Protein AF-A0A930X1C2-F1 (afdb_monomer_lite)

Secondary structure (DSSP, 8-state):
------PPPP----TTS-EEEEEEETTEEEEEEEEEEEE-SSS-S-GGGSEEEEEEEGGGGGT--BTTB-TTT--EE------TT--BPPP---EETTEE-HHHHHHHTT-EEEEE-B--TT----

Structure (mmCIF, N/CA/C/O backbone):
data_AF-A0A930X1C2-F1
#
_entry.id   AF-A0A930X1C2-F1
#
loop_
_atom_site.group_PDB
_atom_site.id
_atom_site.type_symbol
_atom_site.label_atom_id
_atom_site.label_alt_id
_atom_site.label_comp_id
_atom_site.label_asym_id
_atom_site.label_entity_id
_atom_site.label_seq_id
_atom_site.pdbx_PDB_ins_code
_atom_site.Cartn_x
_atom_site.Cartn_y
_atom_site.Cartn_z
_atom_site.occupancy
_atom_site.B_iso_or_equiv
_atom_site.auth_seq_id
_atom_site.auth_comp_id
_atom_site.auth_asym_id
_atom_site.auth_atom_id
_atom_site.pdbx_PDB_model_num
ATOM 1 N N . MET A 1 1 ? 31.733 -22.952 -13.025 1.00 38.91 1 MET A N 1
ATOM 2 C CA . MET A 1 1 ? 30.645 -23.462 -12.168 1.00 38.91 1 MET A CA 1
ATOM 3 C C . MET A 1 1 ? 29.399 -22.690 -12.556 1.00 38.91 1 MET A C 1
ATOM 5 O O . MET A 1 1 ? 29.371 -21.486 -12.344 1.00 38.91 1 MET A O 1
ATOM 9 N N . GLN A 1 2 ? 28.465 -23.327 -13.265 1.00 35.28 2 GLN A N 1
ATOM 10 C CA . GLN A 1 2 ? 27.146 -22.738 -13.516 1.00 35.28 2 GLN A CA 1
ATOM 11 C C . GLN A 1 2 ? 26.434 -22.630 -12.167 1.00 35.28 2 GLN A C 1
ATOM 13 O O . GLN A 1 2 ? 26.456 -23.585 -11.397 1.00 35.28 2 GLN A O 1
ATOM 18 N N . ALA A 1 3 ? 25.896 -21.454 -11.850 1.00 38.47 3 ALA A N 1
ATOM 19 C CA . ALA A 1 3 ? 25.065 -21.279 -10.671 1.00 38.47 3 ALA A CA 1
ATOM 20 C C . ALA A 1 3 ? 23.712 -21.946 -10.945 1.00 38.47 3 ALA A C 1
ATOM 22 O O . ALA A 1 3 ? 22.952 -21.496 -11.804 1.00 38.47 3 ALA A O 1
ATOM 23 N N . ASP A 1 4 ? 23.467 -23.051 -10.251 1.00 40.09 4 ASP A N 1
ATOM 24 C CA . ASP A 1 4 ? 22.205 -23.775 -10.248 1.00 40.09 4 ASP A CA 1
ATOM 25 C C . ASP A 1 4 ? 21.081 -22.940 -9.610 1.00 40.09 4 ASP A C 1
ATOM 27 O O . ASP A 1 4 ? 21.251 -22.350 -8.546 1.00 40.09 4 ASP A O 1
ATOM 31 N N . ALA A 1 5 ? 19.935 -22.939 -10.298 1.00 47.12 5 ALA A N 1
ATOM 32 C CA . ALA A 1 5 ? 18.573 -22.640 -9.847 1.00 47.12 5 ALA A CA 1
ATOM 33 C C . ALA A 1 5 ? 18.363 -21.432 -8.909 1.00 47.12 5 ALA A C 1
ATOM 35 O O . ALA A 1 5 ? 18.455 -21.535 -7.688 1.00 47.12 5 ALA A O 1
ATOM 36 N N . SER A 1 6 ? 17.897 -20.316 -9.488 1.00 56.56 6 SER A N 1
ATOM 37 C CA . SER A 1 6 ? 17.132 -19.292 -8.763 1.00 56.56 6 SER A CA 1
ATOM 38 C C . SER A 1 6 ? 16.042 -19.977 -7.927 1.00 56.56 6 SER A C 1
ATOM 40 O O . SER A 1 6 ? 15.123 -20.597 -8.472 1.00 56.56 6 SER A O 1
ATOM 42 N N . SER A 1 7 ? 16.163 -19.934 -6.599 1.00 64.88 7 SER A N 1
ATOM 43 C CA . SER A 1 7 ? 15.090 -20.371 -5.715 1.00 64.88 7 SER A CA 1
ATOM 44 C C . SER A 1 7 ? 13.891 -19.459 -5.969 1.00 64.88 7 SER A C 1
ATOM 46 O O . SER A 1 7 ? 13.970 -18.244 -5.792 1.00 64.88 7 SER A O 1
ATOM 48 N N . LYS A 1 8 ? 12.783 -20.038 -6.446 1.00 75.31 8 LYS A N 1
ATOM 49 C CA . LYS A 1 8 ? 11.549 -19.284 -6.700 1.00 75.31 8 LYS A CA 1
ATOM 50 C C . LYS A 1 8 ? 11.162 -18.513 -5.445 1.00 75.31 8 LYS A C 1
ATOM 52 O O . LYS A 1 8 ? 11.085 -19.097 -4.362 1.00 75.31 8 LYS A O 1
ATOM 57 N N . ILE A 1 9 ? 10.877 -17.226 -5.607 1.00 86.06 9 ILE A N 1
ATOM 58 C CA . ILE A 1 9 ? 10.404 -16.400 -4.502 1.00 86.06 9 ILE A CA 1
ATOM 59 C C . ILE A 1 9 ? 9.006 -16.887 -4.107 1.00 86.06 9 ILE A C 1
ATOM 61 O O . ILE A 1 9 ? 8.122 -17.030 -4.957 1.00 86.06 9 ILE A O 1
ATOM 65 N N . SER A 1 10 ? 8.813 -17.172 -2.818 1.00 90.06 10 SER A N 1
ATOM 66 C CA . SER A 1 10 ? 7.492 -17.498 -2.280 1.00 90.06 10 SER A CA 1
ATOM 67 C C . SER A 1 10 ? 6.578 -16.279 -2.384 1.00 90.06 10 SER A C 1
ATOM 69 O O . SER A 1 10 ? 6.960 -15.185 -1.985 1.00 90.06 10 SER A O 1
ATOM 71 N N . LEU A 1 11 ? 5.359 -16.484 -2.884 1.00 93.38 11 LEU A N 1
ATOM 72 C CA . LEU A 1 11 ? 4.319 -15.450 -2.957 1.00 93.38 11 LEU A CA 1
ATOM 73 C C . LEU A 1 11 ? 3.351 -15.499 -1.769 1.00 93.38 11 LEU A C 1
ATOM 75 O O . LEU A 1 11 ? 2.312 -14.842 -1.780 1.00 93.38 11 LEU A O 1
ATOM 79 N N . ALA A 1 12 ? 3.659 -16.309 -0.754 1.00 94.00 12 ALA A N 1
ATOM 80 C CA . ALA A 1 12 ? 2.888 -16.328 0.476 1.00 94.00 12 ALA A CA 1
ATOM 81 C C . ALA A 1 12 ? 3.083 -15.001 1.222 1.00 94.00 12 ALA A C 1
ATOM 83 O O . ALA A 1 12 ? 4.208 -14.631 1.554 1.00 94.00 12 ALA A O 1
ATOM 84 N N . PHE A 1 13 ? 1.984 -14.298 1.490 1.00 94.38 13 PHE A N 1
ATOM 85 C CA . PHE A 1 13 ? 2.016 -13.055 2.249 1.00 94.38 13 PHE A CA 1
ATOM 86 C C . PHE A 1 13 ? 2.332 -13.338 3.723 1.00 94.38 13 PHE A C 1
ATOM 88 O O . PHE A 1 13 ? 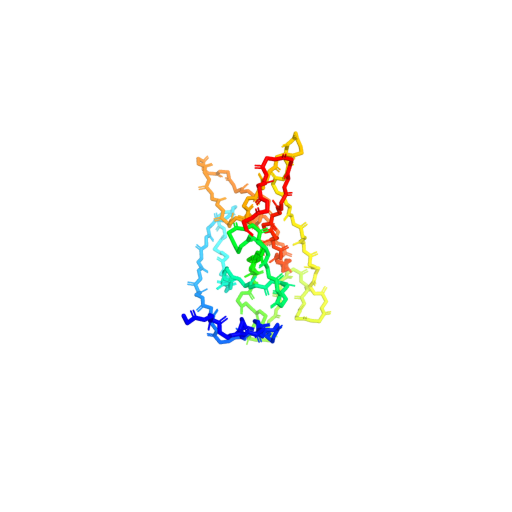1.573 -14.032 4.405 1.00 94.38 13 PHE A O 1
ATOM 95 N N . ASP A 1 14 ? 3.448 -12.798 4.216 1.00 94.31 14 ASP A N 1
ATOM 96 C CA . ASP A 1 14 ? 3.824 -12.901 5.623 1.00 94.31 14 ASP A CA 1
ATOM 97 C C . ASP A 1 14 ? 3.199 -11.763 6.436 1.00 94.31 14 ASP A C 1
ATOM 99 O O . ASP A 1 14 ? 3.725 -10.654 6.527 1.00 94.31 14 ASP A O 1
ATOM 103 N N . VAL A 1 15 ? 2.073 -12.072 7.077 1.00 92.94 15 VAL A N 1
ATOM 104 C CA . VAL A 1 15 ? 1.325 -11.140 7.934 1.00 92.94 15 VAL A CA 1
ATOM 105 C C . VAL A 1 15 ? 2.105 -10.662 9.168 1.00 92.94 15 VAL A C 1
ATOM 107 O O . VAL A 1 15 ? 1.633 -9.757 9.858 1.00 92.94 15 VAL A O 1
ATOM 110 N N . LYS A 1 16 ? 3.253 -11.270 9.494 1.00 95.00 16 LYS A N 1
ATOM 111 C CA . LYS A 1 16 ? 4.072 -10.907 10.662 1.00 95.00 16 LYS A CA 1
ATOM 112 C C . LYS A 1 16 ? 5.200 -9.936 10.326 1.00 95.00 16 LYS A C 1
ATOM 114 O O . LYS A 1 16 ? 5.715 -9.301 11.240 1.00 95.00 16 LYS A O 1
ATOM 119 N N . ASN A 1 17 ? 5.573 -9.813 9.055 1.00 95.44 17 ASN A N 1
ATOM 120 C CA . ASN A 1 17 ? 6.666 -8.951 8.621 1.00 95.44 17 ASN A CA 1
ATOM 121 C C . ASN A 1 17 ? 6.160 -7.530 8.325 1.00 95.44 17 ASN A C 1
ATOM 123 O O . ASN A 1 17 ? 6.068 -7.124 7.166 1.00 95.44 17 ASN A O 1
ATOM 127 N N . TYR A 1 18 ? 5.765 -6.809 9.376 1.00 97.75 18 TYR A N 1
ATOM 128 C CA . TYR A 1 18 ? 5.265 -5.438 9.278 1.00 97.75 18 TYR A CA 1
ATOM 129 C C . TYR A 1 18 ? 5.977 -4.486 10.233 1.00 97.75 18 TYR A C 1
ATOM 131 O O . TYR A 1 18 ? 6.474 -4.890 11.284 1.00 97.75 18 TYR A O 1
ATOM 139 N N . GLU A 1 19 ? 5.903 -3.199 9.911 1.00 98.25 19 GLU A N 1
ATOM 140 C CA . GLU A 1 19 ? 6.205 -2.103 10.830 1.00 98.25 19 GLU A CA 1
ATOM 141 C C . GLU A 1 19 ? 4.921 -1.347 11.189 1.00 98.25 19 GLU A C 1
ATOM 143 O O . GLU A 1 19 ? 4.083 -1.074 10.327 1.00 98.25 19 GLU A O 1
ATOM 148 N N . SER A 1 20 ? 4.728 -1.023 12.471 1.00 97.88 20 SER A N 1
ATOM 149 C CA . SER A 1 20 ? 3.627 -0.154 12.901 1.00 97.88 20 SER A CA 1
ATOM 150 C C . SER A 1 20 ? 4.034 1.305 12.744 1.00 97.88 20 SER A C 1
ATOM 152 O O . SER A 1 20 ? 5.016 1.752 13.333 1.00 97.88 20 SER A O 1
ATOM 154 N N . MET A 1 21 ? 3.235 2.053 11.995 1.00 98.12 21 MET A N 1
ATOM 155 C CA . MET A 1 21 ? 3.480 3.448 11.653 1.00 98.12 21 MET A CA 1
ATOM 156 C C . MET A 1 21 ? 2.277 4.307 12.047 1.00 98.12 21 MET A C 1
ATOM 158 O O . MET A 1 21 ? 1.145 3.823 12.148 1.00 98.12 21 MET A O 1
ATOM 162 N N . SER A 1 22 ? 2.502 5.606 12.243 1.00 96.81 22 SER A N 1
ATOM 163 C CA . SER A 1 22 ? 1.415 6.572 12.391 1.00 96.81 22 SER A CA 1
ATOM 164 C C . SER A 1 22 ? 1.677 7.860 11.621 1.00 96.81 22 SER A C 1
ATOM 166 O O . SER A 1 22 ? 2.810 8.205 11.279 1.00 96.81 22 SER A O 1
ATOM 168 N N . THR A 1 23 ? 0.601 8.559 11.276 1.00 94.75 23 THR A N 1
ATOM 169 C CA . THR A 1 23 ? 0.655 9.890 10.667 1.00 94.75 23 THR A CA 1
ATOM 170 C C . THR A 1 23 ? -0.569 10.704 11.072 1.00 94.75 23 THR A C 1
ATOM 172 O O . THR A 1 23 ? -1.557 10.144 11.544 1.00 94.75 23 THR A O 1
ATOM 175 N N . THR A 1 24 ? -0.525 12.019 10.873 1.00 92.19 24 THR A N 1
ATOM 176 C CA . THR A 1 24 ? -1.629 12.922 11.220 1.00 92.19 24 THR A CA 1
ATOM 177 C C . THR A 1 24 ? -2.234 13.536 9.966 1.00 92.19 24 THR A C 1
ATOM 179 O O . THR A 1 24 ? -1.525 14.119 9.146 1.00 92.19 24 THR A O 1
ATOM 182 N N . VAL A 1 25 ? -3.559 13.448 9.843 1.00 90.75 25 VAL A N 1
ATOM 183 C CA . VAL A 1 25 ? -4.356 14.040 8.757 1.00 90.75 25 VAL A CA 1
ATOM 184 C C . VAL A 1 25 ? -5.566 14.717 9.364 1.00 90.75 25 VAL A C 1
ATOM 186 O O . VAL A 1 25 ? -6.252 14.107 10.178 1.00 90.75 25 VAL A O 1
ATOM 189 N N . ASP A 1 26 ? -5.849 15.960 8.977 1.00 87.75 26 ASP A N 1
ATOM 190 C CA . ASP A 1 26 ? -7.015 16.708 9.470 1.00 87.75 26 ASP A CA 1
ATOM 191 C C . ASP A 1 26 ? -7.128 16.692 11.015 1.00 87.75 26 ASP A C 1
ATOM 193 O O . ASP A 1 26 ? -8.211 16.532 11.5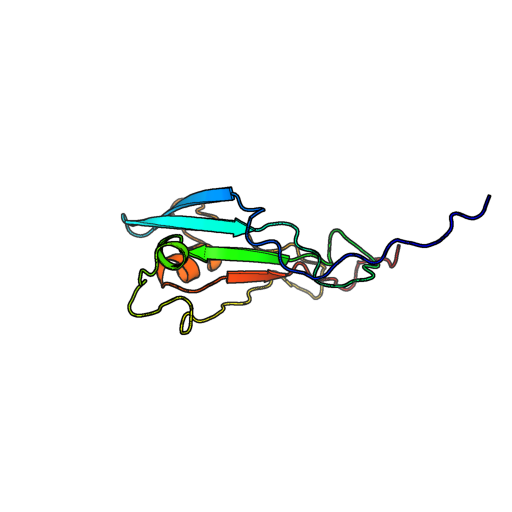79 1.00 87.75 26 ASP A O 1
ATOM 197 N N . ASN A 1 27 ? -5.985 16.815 11.706 1.00 87.94 27 ASN A N 1
ATOM 198 C CA . ASN A 1 27 ? -5.836 16.721 13.169 1.00 87.94 27 ASN A CA 1
ATOM 199 C C . ASN A 1 27 ? -6.245 15.375 13.797 1.00 87.94 27 ASN A C 1
ATOM 201 O O . ASN A 1 27 ? -6.465 15.298 15.005 1.00 87.94 27 ASN A O 1
ATOM 205 N N . LYS A 1 28 ? -6.329 14.306 13.003 1.00 90.81 28 LYS A N 1
ATOM 206 C CA . LYS A 1 28 ? -6.556 12.936 13.470 1.00 90.81 28 LYS A CA 1
ATOM 207 C C . LYS A 1 28 ? -5.311 12.096 13.239 1.00 90.81 28 LYS A C 1
ATOM 209 O O . LYS A 1 28 ? -4.771 12.075 12.134 1.00 90.81 28 LYS A O 1
ATOM 214 N N . GLU A 1 29 ? -4.875 11.404 14.285 1.00 94.75 29 GLU A N 1
ATOM 215 C CA . GLU A 1 29 ? -3.855 10.369 14.155 1.00 94.75 29 GLU A CA 1
ATOM 216 C C . GLU A 1 29 ? -4.458 9.155 13.437 1.00 94.75 29 GLU A C 1
ATOM 218 O O . GLU A 1 29 ? -5.570 8.724 13.744 1.00 94.75 29 GLU A O 1
ATOM 223 N N . ILE A 1 30 ? -3.714 8.613 12.481 1.00 95.25 30 ILE A N 1
ATOM 224 C CA . ILE A 1 30 ? -4.018 7.373 11.773 1.00 95.25 30 ILE A CA 1
ATOM 225 C C . ILE A 1 30 ? -2.869 6.420 12.053 1.00 95.25 30 ILE A C 1
ATOM 227 O O . ILE A 1 30 ? -1.710 6.780 11.835 1.00 95.25 30 ILE A O 1
ATOM 231 N N . LYS A 1 31 ? -3.190 5.205 12.494 1.00 98.00 31 LYS A N 1
ATOM 232 C CA . LYS A 1 31 ? -2.225 4.124 12.707 1.00 98.00 31 LYS A CA 1
ATOM 233 C C . LYS A 1 31 ? -2.417 3.058 11.646 1.00 98.00 31 LYS A C 1
ATOM 235 O O . LYS A 1 31 ? -3.545 2.726 11.284 1.00 98.00 31 LYS A O 1
ATOM 240 N N . TYR A 1 32 ? -1.321 2.532 11.132 1.00 98.44 32 TYR A N 1
ATOM 241 C CA . TYR A 1 32 ? -1.358 1.511 10.098 1.00 98.44 32 TYR A CA 1
ATOM 242 C C . TYR A 1 32 ? -0.137 0.604 10.192 1.00 98.44 32 TYR A C 1
ATOM 244 O O . TYR A 1 32 ? 0.926 1.008 10.664 1.00 98.44 32 TYR A O 1
ATOM 252 N N . ARG A 1 33 ? -0.291 -0.622 9.699 1.00 98.56 33 ARG A N 1
ATOM 253 C CA . ARG A 1 33 ? 0.812 -1.556 9.479 1.00 98.56 33 ARG A CA 1
ATOM 254 C C . ARG A 1 33 ? 1.321 -1.408 8.058 1.00 98.56 33 ARG A C 1
ATOM 256 O O . ARG A 1 33 ? 0.525 -1.439 7.117 1.00 98.56 33 ARG A O 1
ATOM 263 N N . ALA A 1 34 ? 2.627 -1.240 7.921 1.00 98.62 34 ALA A N 1
ATOM 264 C CA . ALA A 1 34 ? 3.340 -1.172 6.658 1.00 98.62 34 ALA A CA 1
ATOM 265 C C . ALA A 1 34 ? 4.020 -2.514 6.376 1.00 98.62 34 ALA A C 1
ATOM 267 O O . ALA A 1 34 ? 4.816 -2.994 7.178 1.00 98.62 34 ALA A O 1
ATOM 268 N N . PHE A 1 35 ? 3.701 -3.101 5.228 1.00 98.44 35 PHE A N 1
ATOM 269 C CA . PHE A 1 35 ? 4.345 -4.287 4.680 1.00 98.44 35 PHE A CA 1
ATOM 270 C C . PHE A 1 35 ? 5.018 -3.866 3.375 1.00 98.44 35 PHE A C 1
ATOM 272 O O . PHE A 1 35 ? 4.350 -3.708 2.352 1.00 98.44 35 PHE A O 1
ATOM 279 N N . GLU A 1 36 ? 6.319 -3.608 3.407 1.00 97.38 36 GLU A N 1
ATOM 280 C CA . GLU A 1 36 ? 7.035 -3.032 2.266 1.00 97.38 36 GLU A CA 1
ATOM 281 C C . GLU A 1 36 ? 7.919 -4.059 1.557 1.00 97.38 36 GLU A C 1
ATOM 283 O O . GLU A 1 36 ? 8.311 -5.071 2.135 1.00 97.38 36 GLU A O 1
ATOM 288 N N . TYR A 1 37 ? 8.221 -3.792 0.284 1.00 95.62 37 TYR A N 1
ATOM 289 C CA . TYR A 1 37 ? 9.099 -4.621 -0.548 1.00 95.62 37 TYR A CA 1
ATOM 290 C C . TYR A 1 37 ? 8.626 -6.071 -0.724 1.00 95.62 37 TYR A C 1
ATOM 292 O O . TYR A 1 37 ? 9.437 -6.985 -0.861 1.00 95.62 37 TYR A O 1
ATOM 300 N N . ILE A 1 38 ? 7.308 -6.294 -0.775 1.00 95.88 38 ILE A N 1
ATOM 301 C CA . ILE A 1 38 ? 6.729 -7.625 -0.990 1.00 95.88 38 ILE A CA 1
ATOM 302 C C . ILE A 1 38 ? 6.882 -8.003 -2.468 1.00 95.88 38 ILE A C 1
ATOM 304 O O . ILE A 1 38 ? 6.304 -7.329 -3.329 1.00 95.88 38 ILE A O 1
ATOM 308 N N . PRO A 1 39 ? 7.585 -9.092 -2.810 1.00 93.50 39 PRO A N 1
ATOM 309 C CA . PRO A 1 39 ? 7.638 -9.571 -4.185 1.00 93.50 39 PRO A CA 1
ATOM 310 C C . PRO A 1 39 ? 6.249 -10.026 -4.646 1.00 93.50 39 PRO A C 1
ATOM 312 O O . PRO A 1 39 ? 5.611 -10.844 -3.985 1.00 93.50 39 PRO A O 1
ATOM 315 N N . TYR A 1 40 ? 5.779 -9.532 -5.795 1.00 94.12 40 TYR A N 1
ATOM 316 C CA . TYR A 1 40 ? 4.476 -9.938 -6.351 1.00 94.12 40 TYR A CA 1
ATOM 317 C C . TYR A 1 40 ? 4.587 -10.930 -7.522 1.00 94.12 40 TYR A C 1
ATOM 319 O O . TYR A 1 40 ? 3.572 -11.375 -8.059 1.00 94.12 40 TYR A O 1
ATOM 327 N N . VAL A 1 41 ? 5.808 -11.301 -7.927 1.00 93.88 41 VAL A N 1
ATOM 328 C CA . VAL A 1 41 ? 6.082 -12.343 -8.932 1.00 93.88 41 VAL A CA 1
ATOM 329 C C . VAL A 1 41 ? 7.145 -13.318 -8.433 1.00 93.88 41 VAL A C 1
ATOM 331 O O . VAL A 1 41 ? 8.113 -12.923 -7.795 1.00 93.88 41 VAL A O 1
ATOM 334 N N . ALA A 1 42 ? 6.980 -14.605 -8.748 1.00 93.12 42 ALA A N 1
ATOM 335 C CA . ALA A 1 42 ? 7.891 -15.653 -8.278 1.00 93.12 42 ALA A CA 1
ATOM 336 C C . ALA A 1 42 ? 9.265 -15.633 -8.979 1.00 93.12 42 ALA A C 1
ATOM 338 O O . ALA A 1 42 ? 10.219 -16.214 -8.468 1.00 93.12 42 ALA A O 1
ATOM 339 N N . ASN A 1 43 ? 9.347 -14.994 -10.155 1.00 90.88 43 ASN A N 1
ATOM 340 C CA . ASN A 1 43 ? 10.559 -14.865 -10.969 1.00 90.88 43 ASN A CA 1
ATOM 341 C C . ASN A 1 43 ? 10.676 -13.413 -11.481 1.00 90.88 43 ASN A C 1
ATOM 343 O O . ASN A 1 43 ? 10.287 -13.138 -12.623 1.00 90.88 43 ASN A O 1
ATOM 347 N N . PRO A 1 44 ? 11.098 -12.450 -10.643 1.00 87.88 44 PRO A N 1
ATOM 348 C CA . PRO A 1 44 ? 11.312 -11.081 -11.092 1.00 87.88 44 PRO A CA 1
ATOM 349 C C . PRO A 1 44 ? 12.528 -11.010 -12.023 1.00 87.88 44 PRO A C 1
ATOM 351 O O . PRO A 1 44 ? 13.547 -11.649 -11.784 1.00 87.88 44 PRO A O 1
ATOM 354 N N . ILE A 1 45 ? 12.406 -10.217 -13.082 1.00 88.12 45 ILE A N 1
ATOM 355 C CA . ILE A 1 45 ? 13.503 -9.833 -13.983 1.00 88.12 45 ILE A CA 1
ATOM 356 C C . ILE A 1 45 ? 14.183 -8.553 -13.458 1.00 88.12 45 ILE A C 1
ATOM 358 O O . ILE A 1 45 ? 15.362 -8.320 -13.702 1.00 88.12 45 ILE A O 1
ATOM 362 N N . ASP A 1 46 ? 13.434 -7.726 -12.723 1.00 84.75 46 ASP A N 1
ATOM 363 C CA . ASP A 1 46 ? 13.906 -6.501 -12.075 1.00 84.75 46 ASP A CA 1
ATOM 364 C C . ASP A 1 46 ? 13.249 -6.398 -10.689 1.00 84.75 46 ASP A C 1
ATOM 366 O O . ASP A 1 46 ? 12.088 -6.000 -10.567 1.00 84.75 46 ASP A O 1
ATOM 370 N N . ILE A 1 47 ? 13.956 -6.840 -9.644 1.00 84.00 47 ILE A N 1
ATOM 371 C CA . ILE A 1 47 ? 13.403 -6.920 -8.282 1.00 84.00 47 ILE A CA 1
ATOM 372 C C . ILE A 1 47 ? 13.079 -5.536 -7.701 1.00 84.00 47 ILE A C 1
ATOM 374 O O . ILE A 1 47 ? 12.087 -5.400 -6.987 1.00 84.00 47 ILE A O 1
ATOM 378 N N . ASP A 1 48 ? 13.815 -4.503 -8.116 1.00 86.19 48 ASP A N 1
ATOM 379 C CA . ASP A 1 48 ? 13.633 -3.112 -7.682 1.00 86.19 48 ASP A CA 1
ATOM 380 C C . ASP A 1 48 ? 12.405 -2.448 -8.333 1.00 86.19 48 ASP A C 1
ATOM 382 O O . ASP A 1 48 ? 12.057 -1.307 -8.024 1.00 86.19 48 ASP A O 1
ATOM 386 N N . GLN A 1 49 ? 11.733 -3.139 -9.261 1.00 89.25 49 GLN A N 1
ATOM 387 C CA . GLN A 1 49 ? 10.521 -2.664 -9.945 1.00 89.25 49 GLN A CA 1
ATOM 388 C C . GLN A 1 49 ? 9.399 -3.706 -9.972 1.00 89.25 49 GLN A C 1
ATOM 390 O O . GLN A 1 49 ? 8.366 -3.498 -10.617 1.00 89.25 49 GLN A O 1
ATOM 395 N N . GLN A 1 50 ? 9.600 -4.847 -9.309 1.00 92.81 50 GLN A N 1
ATOM 396 C CA . GLN A 1 50 ? 8.644 -5.952 -9.249 1.00 92.81 50 GLN A CA 1
ATOM 397 C C . GLN A 1 50 ? 8.336 -6.368 -7.807 1.00 92.81 50 GLN A C 1
ATOM 399 O O . GLN A 1 50 ? 8.255 -7.552 -7.474 1.00 92.81 50 GLN A O 1
ATOM 404 N N . TYR A 1 51 ? 8.113 -5.356 -6.972 1.00 95.75 51 TYR A N 1
ATOM 405 C CA . TYR A 1 51 ? 7.638 -5.474 -5.601 1.00 95.75 51 TYR A CA 1
ATOM 406 C C . TYR A 1 51 ? 6.418 -4.571 -5.366 1.00 95.75 51 TYR A C 1
ATOM 408 O O . TYR A 1 51 ? 6.083 -3.716 -6.187 1.00 95.75 51 TYR A O 1
ATOM 416 N N . MET A 1 52 ? 5.729 -4.760 -4.249 1.00 97.56 52 MET A N 1
ATOM 417 C CA . MET A 1 52 ? 4.584 -3.959 -3.830 1.00 97.56 52 MET A CA 1
ATOM 418 C C . MET A 1 52 ? 4.671 -3.643 -2.341 1.00 97.56 52 MET A C 1
ATOM 420 O O . MET A 1 52 ? 5.133 -4.467 -1.555 1.00 97.56 52 MET A O 1
ATOM 424 N N . ASN A 1 53 ? 4.176 -2.467 -1.965 1.00 98.38 53 ASN A N 1
ATOM 425 C CA . ASN A 1 53 ? 3.944 -2.112 -0.573 1.00 98.38 53 ASN A CA 1
ATOM 426 C C . ASN A 1 53 ? 2.455 -2.238 -0.255 1.00 98.38 53 ASN A C 1
ATOM 428 O O . ASN A 1 53 ? 1.609 -1.817 -1.049 1.00 98.38 53 ASN A O 1
ATOM 432 N N . ILE A 1 54 ? 2.131 -2.800 0.904 1.00 98.62 54 ILE A N 1
ATOM 433 C CA . ILE A 1 54 ? 0.768 -2.899 1.417 1.00 98.62 54 ILE A CA 1
ATOM 434 C C . ILE A 1 54 ? 0.687 -2.147 2.743 1.00 98.62 54 ILE A C 1
ATOM 436 O O . ILE A 1 54 ? 1.484 -2.371 3.648 1.00 98.62 54 ILE A O 1
ATOM 440 N N . TYR A 1 55 ? -0.310 -1.278 2.868 1.00 98.75 55 TYR A N 1
ATOM 441 C CA . TYR A 1 55 ? -0.596 -0.513 4.074 1.00 98.75 55 TYR A CA 1
ATOM 442 C C . TYR A 1 55 ? -2.017 -0.813 4.535 1.00 98.75 55 TYR A C 1
ATOM 444 O O . TYR A 1 55 ? -2.969 -0.692 3.759 1.00 98.75 55 TYR A O 1
ATOM 452 N N . VAL A 1 56 ? -2.167 -1.205 5.797 1.00 98.56 56 VAL A N 1
ATOM 453 C CA . VAL A 1 56 ? -3.447 -1.646 6.365 1.00 98.56 56 VAL A CA 1
ATOM 454 C C . VAL A 1 56 ? -3.726 -0.854 7.644 1.00 98.56 56 VAL A C 1
ATOM 456 O O . VAL A 1 56 ? -2.849 -0.829 8.508 1.00 98.56 56 VAL A O 1
ATOM 459 N N . PRO A 1 57 ? -4.912 -0.238 7.812 1.00 98.38 57 PRO A N 1
ATOM 460 C CA . PRO A 1 57 ? -5.301 0.383 9.079 1.00 98.38 57 PRO A CA 1
ATOM 461 C C . PRO A 1 57 ? -5.128 -0.569 10.275 1.00 98.38 57 PRO A C 1
ATOM 463 O O . PRO A 1 57 ? -5.537 -1.731 10.215 1.00 98.38 57 PRO A O 1
ATOM 466 N N . GLU A 1 58 ? -4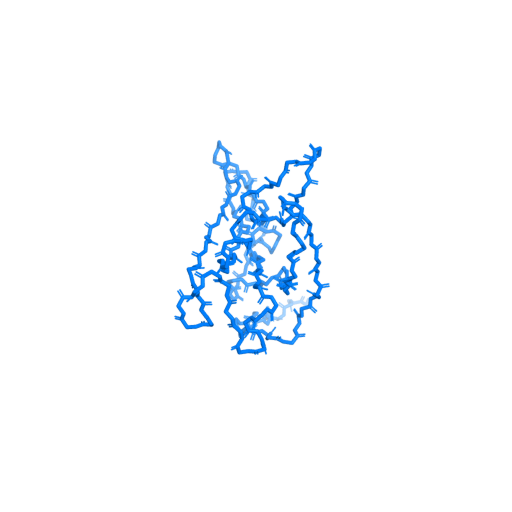.513 -0.095 11.360 1.00 97.75 58 GLU A N 1
ATOM 467 C CA . GLU A 1 58 ? -4.169 -0.925 12.531 1.00 97.75 58 GLU A CA 1
ATOM 468 C C . GLU A 1 58 ? -5.429 -1.491 13.213 1.00 97.75 58 GLU A C 1
ATOM 470 O O . GLU A 1 58 ? -5.421 -2.606 13.740 1.00 97.75 58 GLU A O 1
ATOM 475 N N . GLU A 1 59 ? -6.549 -0.769 13.149 1.00 97.06 59 GLU A N 1
ATOM 476 C CA . GLU A 1 59 ? -7.849 -1.180 13.689 1.00 97.06 59 GLU A CA 1
ATOM 477 C C . GLU A 1 59 ? -8.304 -2.541 13.146 1.00 97.06 59 GLU A C 1
ATOM 479 O O . GLU A 1 59 ? -8.936 -3.315 13.869 1.00 97.06 59 GLU A O 1
ATOM 484 N N . TYR A 1 60 ? -7.947 -2.879 11.906 1.00 97.94 60 TYR A N 1
ATOM 485 C CA . TYR A 1 60 ? -8.343 -4.133 11.260 1.00 97.94 60 TYR A CA 1
ATOM 486 C C . TYR A 1 60 ? -7.672 -5.367 11.861 1.00 97.94 60 TYR A C 1
ATOM 488 O O . TYR A 1 60 ? -8.233 -6.457 11.796 1.00 97.94 60 TYR A O 1
ATOM 496 N N . PHE A 1 61 ? -6.541 -5.209 12.545 1.00 96.38 61 PHE A N 1
ATOM 497 C CA . PHE A 1 61 ? -5.904 -6.303 13.284 1.00 96.38 61 PHE A CA 1
ATOM 498 C C . PHE A 1 61 ? -6.511 -6.520 14.673 1.00 96.38 61 PHE A C 1
ATOM 500 O O . PHE A 1 61 ? -6.224 -7.522 15.321 1.00 96.38 61 PHE A O 1
ATOM 507 N N . ASN A 1 62 ? -7.373 -5.601 15.112 1.00 95.19 62 ASN A N 1
ATOM 508 C CA . ASN A 1 62 ? -8.019 -5.612 16.421 1.00 95.19 62 ASN A CA 1
ATOM 509 C C . ASN A 1 62 ? -9.539 -5.826 16.310 1.00 95.19 62 ASN A C 1
ATOM 511 O O . ASN A 1 62 ? -10.285 -5.451 17.212 1.00 95.19 62 ASN A O 1
ATOM 515 N N . ASN A 1 63 ? -10.008 -6.399 15.191 1.00 95.06 63 ASN A N 1
ATOM 516 C CA . ASN A 1 63 ? -11.429 -6.576 14.856 1.00 95.06 63 ASN A CA 1
ATOM 517 C C . ASN A 1 63 ? -12.244 -5.266 14.883 1.00 95.06 63 ASN A C 1
ATOM 519 O O . ASN A 1 63 ? -13.461 -5.285 15.072 1.00 95.06 63 ASN A O 1
ATOM 523 N N . GLY A 1 64 ? -11.571 -4.127 14.712 1.00 97.31 64 GLY A N 1
ATOM 524 C CA . GLY A 1 64 ? -12.180 -2.807 14.678 1.00 97.31 64 GLY A CA 1
ATOM 525 C C . GLY A 1 64 ? -12.706 -2.427 13.296 1.00 97.31 64 GLY A C 1
ATOM 526 O O . GLY A 1 64 ? -12.613 -3.177 12.320 1.00 97.31 64 GLY A O 1
ATOM 527 N N . THR A 1 65 ? -13.243 -1.211 13.218 1.00 97.81 65 THR A N 1
ATOM 528 C CA . THR A 1 65 ? -13.750 -0.622 11.975 1.00 97.81 65 THR A CA 1
ATOM 529 C C . THR A 1 65 ? -13.195 0.775 11.761 1.00 97.81 65 THR A C 1
ATOM 531 O O . THR A 1 65 ? -13.038 1.522 12.725 1.00 97.81 65 THR A O 1
ATOM 534 N N . VAL A 1 66 ? -13.026 1.173 10.502 1.00 97.25 66 VAL A N 1
ATOM 535 C CA . VAL A 1 66 ? -12.692 2.551 10.113 1.00 97.25 66 VAL A CA 1
ATOM 536 C C . VAL A 1 66 ? -13.741 3.018 9.115 1.00 97.25 66 VAL A C 1
ATOM 538 O O . VAL A 1 66 ? -13.927 2.392 8.075 1.00 97.25 66 VAL A O 1
ATOM 541 N N . ASN A 1 67 ? -14.472 4.083 9.458 1.00 96.25 67 ASN A N 1
ATOM 542 C CA . ASN A 1 67 ? -15.588 4.626 8.666 1.00 96.25 67 ASN A CA 1
ATOM 543 C C . ASN A 1 67 ? -16.606 3.564 8.191 1.00 96.25 67 ASN A C 1
ATOM 545 O O . ASN A 1 67 ? -17.099 3.627 7.069 1.00 96.25 67 ASN A O 1
ATOM 549 N N . GLY A 1 68 ? -16.915 2.583 9.046 1.00 97.38 68 GLY A N 1
ATOM 550 C CA . GLY A 1 68 ? -17.880 1.515 8.755 1.00 97.38 68 GLY A CA 1
ATOM 551 C C . GLY A 1 68 ? -17.312 0.303 8.009 1.00 97.38 68 GLY A C 1
ATOM 552 O O . GLY A 1 68 ? -18.004 -0.706 7.903 1.00 97.38 68 GLY A O 1
ATOM 553 N N . TYR A 1 69 ? -16.060 0.351 7.549 1.00 98.56 69 TYR A N 1
ATOM 554 C CA . TYR A 1 69 ? -15.386 -0.794 6.937 1.00 98.56 69 TYR A CA 1
ATOM 555 C C . TYR A 1 69 ? -14.653 -1.645 7.974 1.00 98.56 69 TYR A C 1
ATOM 557 O O . TYR A 1 69 ? -14.086 -1.099 8.920 1.00 98.56 69 TYR A O 1
ATOM 565 N N . ASN A 1 70 ? -14.622 -2.961 7.763 1.00 98.19 70 ASN A N 1
ATOM 566 C CA . ASN A 1 70 ? -13.830 -3.933 8.524 1.00 98.19 70 ASN A CA 1
ATOM 567 C C . ASN A 1 70 ? -12.878 -4.714 7.593 1.00 98.19 70 ASN A C 1
ATOM 569 O O . ASN A 1 70 ? -12.825 -4.451 6.392 1.00 98.19 70 ASN A O 1
ATOM 573 N N . THR A 1 71 ? -12.170 -5.713 8.130 1.00 96.94 71 THR A N 1
ATOM 574 C CA . THR A 1 71 ? -11.232 -6.577 7.382 1.00 96.94 71 THR A CA 1
ATOM 575 C C . THR A 1 71 ? -11.817 -7.237 6.133 1.00 96.94 71 THR A C 1
ATOM 577 O O . THR A 1 71 ? -11.068 -7.529 5.209 1.00 96.94 71 THR A O 1
ATOM 580 N N . GLN A 1 72 ? -13.128 -7.476 6.092 1.00 97.75 72 GLN A N 1
ATOM 581 C CA . GLN A 1 72 ? -13.808 -8.163 4.990 1.00 97.75 72 GLN A CA 1
ATOM 582 C C . GLN A 1 72 ? -14.392 -7.210 3.947 1.00 97.75 72 GLN A C 1
ATOM 584 O O . GLN A 1 72 ? -14.699 -7.628 2.834 1.00 97.75 72 GLN A O 1
ATOM 589 N N . THR A 1 73 ? -14.591 -5.941 4.305 1.00 98.44 73 THR A N 1
ATOM 590 C CA . THR A 1 73 ? -15.313 -4.974 3.465 1.00 98.44 73 THR A CA 1
ATOM 591 C C . THR A 1 73 ? -14.475 -3.765 3.072 1.00 98.44 73 THR A C 1
ATOM 593 O O . THR A 1 73 ? -14.949 -2.945 2.289 1.00 98.44 73 THR A O 1
ATOM 596 N N . ALA A 1 74 ? -13.282 -3.599 3.649 1.00 98.62 74 ALA A N 1
ATOM 597 C CA . ALA A 1 74 ? -12.404 -2.479 3.347 1.00 98.62 74 ALA A CA 1
ATOM 598 C C . ALA A 1 74 ? -12.059 -2.453 1.848 1.00 98.62 74 ALA A C 1
ATOM 600 O O . ALA A 1 74 ? -11.556 -3.448 1.317 1.00 98.62 74 ALA A O 1
ATOM 601 N N . PRO A 1 75 ? -12.296 -1.328 1.150 1.00 98.75 75 PRO A N 1
ATOM 602 C CA . PRO A 1 75 ? -11.828 -1.164 -0.215 1.00 98.75 75 PRO A CA 1
ATOM 603 C C . PRO A 1 75 ? -10.302 -1.270 -0.280 1.00 98.75 75 PRO A C 1
ATOM 605 O O . PRO A 1 75 ? -9.598 -0.766 0.598 1.00 98.75 75 PRO A O 1
ATOM 608 N N . ILE A 1 76 ? -9.794 -1.879 -1.352 1.00 98.75 76 ILE A N 1
ATOM 609 C CA . ILE A 1 76 ? -8.363 -1.896 -1.657 1.00 98.75 76 ILE A CA 1
ATOM 610 C C . ILE A 1 76 ? -8.092 -0.826 -2.710 1.00 98.75 76 ILE A C 1
ATOM 612 O O . ILE A 1 76 ? -8.515 -0.937 -3.861 1.00 98.75 76 ILE A O 1
ATOM 616 N N . PHE A 1 77 ? -7.382 0.223 -2.316 1.00 98.75 77 PHE A N 1
ATOM 617 C CA . PHE A 1 77 ? -6.885 1.242 -3.224 1.00 98.75 77 PHE A CA 1
ATOM 618 C C . PHE A 1 77 ? -5.527 0.816 -3.785 1.00 98.75 77 PHE A C 1
ATOM 620 O O . PHE A 1 77 ? -4.587 0.578 -3.029 1.00 98.75 77 PHE A O 1
ATOM 627 N N . MET A 1 78 ? -5.411 0.740 -5.113 1.00 98.50 78 MET A N 1
ATOM 628 C CA . MET A 1 78 ? -4.186 0.302 -5.793 1.00 98.50 78 MET A CA 1
ATOM 629 C C . MET A 1 78 ? -3.555 1.427 -6.625 1.00 98.50 78 MET A C 1
ATOM 631 O O . MET A 1 78 ? -3.719 1.458 -7.848 1.00 98.50 78 MET A O 1
ATOM 635 N N . PRO A 1 79 ? -2.867 2.394 -5.990 1.00 97.88 79 PRO A N 1
ATOM 636 C CA . PRO A 1 79 ? -2.236 3.491 -6.703 1.00 97.88 79 PRO A CA 1
ATOM 637 C C . PRO A 1 79 ? -0.903 3.074 -7.329 1.00 97.88 79 PRO A C 1
ATOM 639 O O . PRO A 1 79 ? -0.165 2.259 -6.774 1.00 97.88 79 PRO A O 1
ATOM 642 N N . ASN A 1 80 ? -0.559 3.715 -8.444 1.00 95.75 80 ASN A N 1
ATOM 643 C CA . ASN A 1 80 ? 0.760 3.646 -9.067 1.00 95.75 80 ASN A CA 1
ATOM 644 C C . ASN A 1 80 ? 1.262 5.061 -9.395 1.00 95.75 80 ASN A C 1
ATOM 646 O O . ASN A 1 80 ? 0.463 5.992 -9.518 1.00 95.75 80 ASN A O 1
ATOM 650 N N . ALA A 1 81 ? 2.577 5.204 -9.549 1.00 95.31 81 ALA A N 1
ATOM 651 C CA . ALA A 1 81 ? 3.238 6.477 -9.833 1.00 95.31 81 ALA A CA 1
ATOM 652 C C . ALA A 1 81 ? 3.762 6.562 -11.280 1.00 95.31 81 ALA A C 1
ATOM 654 O O . ALA A 1 81 ? 4.718 7.289 -11.559 1.00 95.31 81 ALA A O 1
ATOM 655 N N . VAL A 1 82 ? 3.162 5.815 -12.215 1.00 96.38 82 VAL A N 1
ATOM 656 C CA . VAL A 1 82 ? 3.593 5.811 -13.619 1.00 96.38 82 VAL A CA 1
ATOM 657 C C . VAL A 1 82 ? 3.315 7.167 -14.260 1.00 96.38 82 VAL A C 1
ATOM 659 O O . VAL A 1 82 ? 2.188 7.656 -14.278 1.00 96.38 82 VAL A O 1
ATOM 662 N N . GLY A 1 83 ? 4.347 7.743 -14.873 1.00 96.69 83 GLY A N 1
ATOM 663 C CA . GLY A 1 83 ? 4.251 8.953 -15.683 1.00 96.69 83 GLY A CA 1
ATOM 664 C C . GLY A 1 83 ? 5.083 8.816 -16.952 1.00 96.69 83 GLY A C 1
ATOM 665 O O . GLY A 1 83 ? 6.203 8.314 -16.914 1.00 96.69 83 GLY A O 1
ATOM 666 N N . GLY A 1 84 ? 4.538 9.222 -18.104 1.00 96.56 84 GLY A N 1
ATOM 667 C CA . GLY A 1 84 ? 5.270 9.185 -19.381 1.00 96.56 84 GLY A CA 1
ATOM 668 C C . GLY A 1 84 ? 5.802 7.797 -19.772 1.00 96.56 84 GLY A C 1
ATOM 669 O O . GLY A 1 84 ? 6.854 7.700 -20.412 1.00 96.56 84 GLY A O 1
ATOM 670 N N . TYR A 1 85 ? 5.105 6.734 -19.349 1.00 95.00 85 TYR A N 1
ATOM 671 C CA . TYR A 1 85 ? 5.508 5.328 -19.494 1.00 95.00 85 TYR A CA 1
ATOM 672 C C . TYR A 1 85 ? 6.857 4.974 -18.843 1.00 95.00 85 TYR A C 1
ATOM 674 O O . TYR A 1 85 ? 7.473 3.976 -19.213 1.00 95.00 85 TYR A O 1
ATOM 682 N N . MET A 1 86 ? 7.344 5.782 -17.900 1.00 95.44 86 MET A N 1
ATOM 683 C CA . MET A 1 86 ? 8.575 5.513 -17.156 1.00 95.44 86 MET A CA 1
ATOM 684 C C . MET A 1 86 ? 8.333 4.504 -16.022 1.00 95.44 86 MET A C 1
ATOM 686 O O . MET A 1 86 ? 7.193 4.367 -15.570 1.00 95.44 86 MET A O 1
ATOM 690 N N . PRO A 1 87 ? 9.383 3.798 -15.560 1.00 94.75 87 PRO A N 1
ATOM 691 C CA . PRO A 1 87 ? 9.300 2.956 -14.371 1.00 94.75 87 PRO A CA 1
ATOM 692 C C . PRO A 1 87 ? 8.880 3.793 -13.159 1.00 94.75 87 PRO A C 1
ATOM 694 O O . PRO A 1 87 ? 9.172 4.991 -13.105 1.00 94.75 87 PRO A O 1
ATOM 697 N N . SER A 1 88 ? 8.217 3.175 -12.186 1.00 95.31 88 SER A N 1
ATOM 698 C CA . SER A 1 88 ? 7.794 3.862 -10.968 1.00 95.31 88 SER A CA 1
ATOM 699 C C . SER A 1 88 ? 7.968 2.983 -9.739 1.00 95.31 88 SER A C 1
ATOM 701 O O . SER A 1 88 ? 7.760 1.774 -9.790 1.00 95.31 88 SER A O 1
ATOM 703 N N . GLN A 1 89 ? 8.363 3.607 -8.634 1.00 96.81 89 GLN A N 1
ATOM 704 C CA . GLN A 1 89 ? 8.435 2.960 -7.330 1.00 96.81 89 GLN A CA 1
ATOM 705 C C . GLN A 1 89 ? 7.048 2.884 -6.690 1.00 96.81 89 GLN A C 1
ATOM 707 O O . GLN A 1 89 ? 6.160 3.680 -7.014 1.00 96.81 89 GLN A O 1
ATOM 712 N N . ALA A 1 90 ? 6.886 1.952 -5.751 1.00 97.69 90 ALA A N 1
ATOM 713 C CA . ALA A 1 90 ? 5.694 1.886 -4.920 1.00 97.69 90 ALA A CA 1
ATOM 714 C C . ALA A 1 90 ? 5.483 3.222 -4.191 1.00 97.69 90 ALA A C 1
ATOM 716 O O . ALA A 1 90 ? 6.421 3.815 -3.652 1.00 97.69 90 ALA A O 1
ATOM 717 N N . MET A 1 91 ? 4.246 3.706 -4.172 1.00 97.94 91 MET A N 1
ATOM 718 C CA . MET A 1 91 ? 3.901 4.914 -3.434 1.00 97.94 91 MET A CA 1
ATOM 719 C C . MET A 1 91 ? 3.866 4.609 -1.939 1.00 97.94 91 MET A C 1
ATOM 721 O O . MET A 1 91 ? 3.201 3.668 -1.511 1.00 97.94 91 MET A O 1
ATOM 725 N N . THR A 1 92 ? 4.521 5.456 -1.149 1.00 97.81 92 THR A N 1
ATOM 726 C CA . THR A 1 92 ? 4.549 5.360 0.314 1.00 97.81 92 THR A CA 1
ATOM 727 C C . THR A 1 92 ? 3.657 6.432 0.955 1.00 97.81 92 THR A C 1
ATOM 729 O O . THR A 1 92 ? 3.404 7.474 0.336 1.00 97.81 92 THR A O 1
ATOM 732 N N . PRO A 1 93 ? 3.137 6.226 2.177 1.00 97.31 93 PRO A N 1
ATOM 733 C CA . PRO A 1 93 ? 2.418 7.256 2.912 1.00 97.31 93 PRO A CA 1
ATOM 734 C C . PRO A 1 93 ? 3.342 8.450 3.186 1.00 97.31 93 PRO A C 1
ATOM 736 O O . PRO A 1 93 ? 4.382 8.308 3.823 1.00 97.31 93 PRO A O 1
ATOM 739 N N . LYS A 1 94 ? 2.969 9.644 2.712 1.00 95.56 94 LYS A N 1
ATOM 740 C CA . LYS A 1 94 ? 3.756 10.867 2.919 1.00 95.56 94 LYS A CA 1
ATOM 741 C C . LYS A 1 94 ? 2.849 12.059 3.194 1.00 95.56 94 LYS A C 1
ATOM 743 O O . LYS A 1 94 ? 1.841 12.252 2.514 1.00 95.56 94 LYS A O 1
ATOM 748 N N . VAL A 1 95 ? 3.257 12.885 4.155 1.00 93.62 95 VAL A N 1
ATOM 749 C CA . VAL A 1 95 ? 2.715 14.228 4.379 1.00 93.62 95 VAL A CA 1
ATOM 750 C C . VAL A 1 95 ? 3.836 15.223 4.116 1.00 93.62 95 VAL A C 1
ATOM 752 O O . VAL A 1 95 ? 4.870 15.187 4.777 1.00 93.62 95 VAL A O 1
ATOM 755 N N . GLU A 1 96 ? 3.653 16.100 3.136 1.00 92.38 96 GLU A N 1
ATOM 756 C CA . GLU A 1 96 ? 4.654 17.091 2.738 1.00 92.38 96 GLU A CA 1
ATOM 757 C C . GLU A 1 96 ? 4.039 18.484 2.798 1.00 92.38 96 GLU A C 1
ATOM 759 O O . GLU A 1 96 ? 2.988 18.730 2.208 1.00 92.38 96 GLU A O 1
ATOM 764 N N . ASN A 1 97 ? 4.662 19.397 3.549 1.00 90.62 97 ASN A N 1
ATOM 765 C CA . ASN A 1 97 ? 4.143 20.751 3.785 1.00 90.62 97 ASN A CA 1
ATOM 766 C C . ASN A 1 97 ? 2.671 20.758 4.251 1.00 90.62 97 ASN A C 1
ATOM 768 O O . ASN A 1 97 ? 1.856 21.547 3.775 1.00 90.62 97 ASN A O 1
ATOM 772 N N . GLY A 1 98 ? 2.321 19.822 5.141 1.00 87.75 98 GLY A N 1
ATOM 773 C CA . GLY A 1 98 ? 0.962 19.654 5.666 1.00 87.75 98 GLY A CA 1
ATOM 774 C C . GLY A 1 98 ? -0.044 19.046 4.683 1.00 87.75 98 GLY A C 1
ATOM 775 O O . GLY A 1 98 ? -1.219 18.940 5.021 1.00 87.75 98 GLY A O 1
ATOM 776 N N . LYS A 1 99 ? 0.382 18.639 3.481 1.00 92.38 99 LYS A N 1
ATOM 777 C CA . LYS A 1 99 ? -0.481 18.012 2.474 1.00 92.38 99 LYS A CA 1
ATOM 778 C C . LYS A 1 99 ? -0.250 16.500 2.450 1.00 92.38 99 LYS A C 1
ATOM 780 O O . LYS A 1 99 ? 0.849 16.071 2.085 1.00 92.38 99 LYS A O 1
ATOM 785 N N . PRO A 1 100 ? -1.249 15.684 2.827 1.00 95.50 100 PRO A N 1
ATOM 786 C CA . PRO A 1 100 ? -1.158 14.241 2.687 1.00 95.50 100 PRO A CA 1
ATOM 787 C C . PRO A 1 100 ? -1.246 13.842 1.216 1.00 95.50 100 PRO A C 1
ATOM 789 O O . PRO A 1 100 ? -2.008 14.432 0.445 1.00 95.50 100 PRO A O 1
ATOM 792 N N . ASN A 1 101 ? -0.498 12.817 0.819 1.00 96.75 101 ASN A N 1
ATOM 793 C CA . ASN A 1 101 ? -0.690 12.195 -0.485 1.00 96.75 101 ASN A CA 1
ATOM 794 C C . ASN A 1 101 ? -1.918 11.261 -0.496 1.00 96.75 101 ASN A C 1
ATOM 796 O O . ASN A 1 101 ? -2.584 11.037 0.518 1.00 96.75 101 ASN A O 1
ATOM 800 N N . SER A 1 102 ? -2.226 10.698 -1.667 1.00 97.00 102 SER A N 1
ATOM 801 C CA . SER A 1 102 ? -3.389 9.822 -1.853 1.00 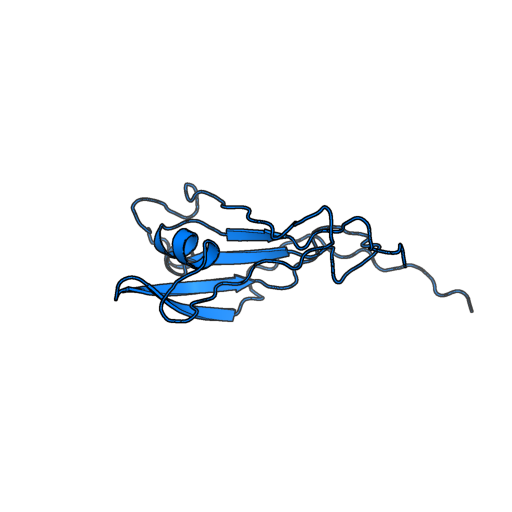97.00 102 SER A CA 1
ATOM 802 C C . SER A 1 102 ? -3.350 8.559 -0.988 1.00 97.00 102 SER A C 1
ATOM 804 O O . SER A 1 102 ? -4.402 8.105 -0.552 1.00 97.00 102 SER A O 1
ATOM 806 N N . VAL A 1 103 ? -2.161 8.017 -0.699 1.00 98.12 103 VAL A N 1
ATOM 807 C CA . VAL A 1 103 ? -1.989 6.847 0.178 1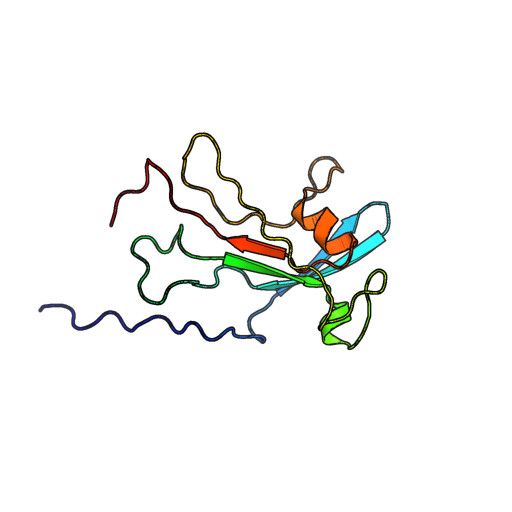.00 98.12 103 VAL A CA 1
ATOM 808 C C . VAL A 1 103 ? -2.466 7.169 1.592 1.00 98.12 103 VAL A C 1
ATOM 810 O O . VAL A 1 103 ? -3.291 6.450 2.150 1.00 98.12 103 VAL A O 1
ATOM 813 N N . VAL A 1 104 ? -2.006 8.292 2.148 1.00 97.56 104 VAL A N 1
ATOM 814 C CA . VAL A 1 104 ? -2.397 8.734 3.490 1.00 97.56 104 VAL A CA 1
ATOM 815 C C . VAL A 1 104 ? -3.900 9.036 3.564 1.00 97.56 104 VAL A C 1
ATOM 817 O O . VAL A 1 104 ? -4.565 8.633 4.519 1.00 97.56 104 VAL A O 1
ATOM 820 N N . TYR A 1 105 ? -4.464 9.688 2.542 1.00 96.81 105 TYR A N 1
ATOM 821 C CA . TYR A 1 105 ? -5.910 9.926 2.481 1.00 96.81 105 TYR A CA 1
ATOM 822 C C . TYR A 1 105 ? -6.725 8.634 2.364 1.00 96.81 105 TYR A C 1
ATOM 824 O O . TYR A 1 105 ? -7.787 8.538 2.966 1.00 96.81 105 TYR A O 1
ATOM 832 N N . ALA A 1 106 ? -6.260 7.632 1.620 1.00 98.19 106 ALA A N 1
ATOM 833 C CA . ALA A 1 106 ? -6.950 6.349 1.523 1.00 98.19 106 ALA A CA 1
ATOM 834 C C . ALA A 1 106 ? -6.975 5.630 2.885 1.00 98.19 106 ALA A C 1
ATOM 836 O O . ALA A 1 106 ? -8.039 5.201 3.335 1.00 98.19 106 ALA A O 1
ATOM 837 N N . LEU A 1 107 ? -5.840 5.597 3.590 1.00 98.25 107 LEU A N 1
ATOM 838 C CA . LEU A 1 107 ? -5.749 5.030 4.940 1.00 98.25 107 LEU A CA 1
ATOM 839 C C . LEU A 1 107 ? -6.679 5.752 5.927 1.00 98.25 107 LEU A C 1
ATOM 841 O O . LEU A 1 107 ? -7.408 5.095 6.668 1.00 98.25 107 LEU A O 1
ATOM 845 N N . SER A 1 108 ? -6.747 7.090 5.880 1.00 96.94 108 SER A N 1
ATOM 846 C CA . SER A 1 108 ? -7.654 7.877 6.738 1.00 96.94 108 SER A CA 1
ATOM 847 C C . SER A 1 108 ? -9.137 7.568 6.510 1.00 96.94 108 SER A C 1
ATOM 849 O O . SER A 1 108 ? -9.980 7.790 7.386 1.00 96.94 108 SER A O 1
ATOM 851 N N . ARG A 1 109 ? -9.472 7.042 5.326 1.00 97.12 109 ARG A N 1
ATOM 852 C CA . ARG A 1 109 ? -10.827 6.628 4.958 1.00 97.12 109 ARG A CA 1
ATOM 853 C C . ARG A 1 109 ? -11.128 5.163 5.271 1.00 97.12 109 ARG A C 1
ATOM 855 O O . ARG A 1 109 ? -12.289 4.782 5.155 1.00 97.12 109 ARG A O 1
ATOM 862 N N . GLY A 1 110 ? -10.157 4.395 5.765 1.00 98.00 110 GLY A N 1
ATOM 863 C CA . GLY A 1 110 ? -10.311 2.968 6.055 1.00 98.00 110 GLY A CA 1
ATOM 864 C C . GLY A 1 110 ? -10.027 2.078 4.849 1.00 98.00 110 GLY A C 1
ATOM 865 O O . GLY A 1 110 ? -10.537 0.970 4.756 1.00 98.00 110 GLY A O 1
ATOM 866 N N . TYR A 1 111 ? -9.271 2.562 3.867 1.00 98.75 111 TYR A N 1
ATOM 867 C CA . TYR A 1 111 ? -8.897 1.721 2.735 1.00 98.75 111 TYR A CA 1
ATOM 868 C C . TYR A 1 111 ? -7.604 0.992 3.067 1.00 98.75 111 TYR A C 1
ATOM 870 O O . TYR A 1 111 ? -6.699 1.556 3.684 1.00 98.75 111 TYR A O 1
ATOM 878 N N . VAL A 1 112 ? -7.504 -0.249 2.610 1.00 98.75 112 VAL A N 1
ATOM 879 C CA . VAL A 1 112 ? -6.204 -0.899 2.453 1.00 98.75 112 VAL A CA 1
ATOM 880 C C . VAL A 1 112 ? -5.551 -0.295 1.219 1.00 98.75 112 VAL A C 1
ATOM 882 O O . VAL A 1 112 ? -6.214 -0.101 0.200 1.00 98.75 112 VAL A O 1
ATOM 885 N N . VAL A 1 113 ? -4.262 0.010 1.283 1.00 98.81 113 VAL A N 1
ATOM 886 C CA . VAL A 1 113 ? -3.514 0.489 0.119 1.00 98.81 113 VAL A CA 1
ATOM 887 C C . VAL A 1 113 ? -2.546 -0.593 -0.320 1.00 98.81 113 VAL A C 1
ATOM 889 O O . VAL A 1 113 ? -1.752 -1.051 0.488 1.00 98.81 113 VAL A O 1
ATOM 892 N N . ALA A 1 114 ? -2.590 -0.984 -1.588 1.00 98.56 114 ALA A N 1
ATOM 893 C CA . ALA A 1 114 ? -1.649 -1.926 -2.185 1.00 98.56 114 ALA A CA 1
ATOM 894 C C . ALA A 1 114 ? -0.978 -1.246 -3.385 1.00 98.56 114 ALA A C 1
ATOM 896 O O . ALA A 1 114 ? -1.553 -1.175 -4.470 1.00 98.56 114 ALA A O 1
ATOM 897 N N . SER A 1 115 ? 0.205 -0.668 -3.170 1.00 98.50 115 SER A N 1
ATOM 898 C CA . SER A 1 115 ? 0.910 0.134 -4.171 1.00 98.50 115 SER A CA 1
ATOM 899 C C . SER A 1 115 ? 2.066 -0.646 -4.801 1.00 98.50 115 SER A C 1
ATOM 901 O O . SER A 1 115 ? 3.091 -0.852 -4.145 1.00 98.50 115 SER A O 1
ATOM 903 N N . PRO A 1 116 ? 1.926 -1.114 -6.052 1.00 97.88 116 PRO A N 1
ATOM 904 C CA . PRO A 1 116 ? 3.006 -1.797 -6.748 1.00 97.88 116 PRO A CA 1
ATOM 905 C C . PRO A 1 116 ? 4.052 -0.808 -7.273 1.00 97.88 116 PRO A C 1
ATOM 907 O O . PRO A 1 116 ? 3.711 0.254 -7.797 1.00 97.88 116 PRO A O 1
ATOM 910 N N . ALA A 1 117 ? 5.320 -1.210 -7.223 1.00 96.94 117 ALA A N 1
ATOM 911 C CA . ALA A 1 117 ? 6.319 -0.721 -8.158 1.00 96.94 117 ALA A CA 1
ATOM 912 C C . ALA A 1 117 ? 6.062 -1.340 -9.539 1.00 96.94 117 ALA A C 1
ATOM 914 O O . ALA A 1 117 ? 5.581 -2.474 -9.676 1.00 96.94 117 ALA A O 1
ATOM 915 N N . THR A 1 118 ? 6.356 -0.578 -10.581 1.00 94.75 118 THR A N 1
ATOM 916 C CA . THR A 1 118 ? 6.009 -0.939 -11.951 1.00 94.75 118 THR A CA 1
ATOM 917 C C . THR A 1 118 ? 7.165 -0.673 -12.888 1.00 94.75 118 THR A C 1
ATOM 919 O O . THR A 1 118 ? 7.738 0.418 -12.908 1.00 94.75 118 THR A O 1
ATOM 922 N N . ARG A 1 119 ? 7.420 -1.633 -13.773 1.00 94.81 119 ARG A N 1
ATOM 923 C CA . ARG A 1 119 ? 8.308 -1.419 -14.913 1.00 94.81 119 ARG A CA 1
ATOM 924 C C . ARG A 1 119 ? 7.742 -0.367 -15.882 1.00 94.81 119 A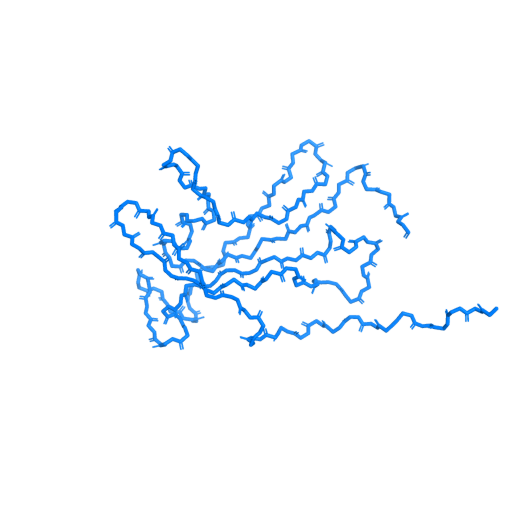RG A C 1
ATOM 926 O O . ARG A 1 119 ? 6.547 -0.086 -15.897 1.00 94.81 119 ARG A O 1
ATOM 933 N N . GLY A 1 120 ? 8.606 0.163 -16.736 1.00 93.69 120 GLY A N 1
ATOM 934 C CA . GLY A 1 120 ? 8.326 1.110 -17.803 1.00 93.69 120 GLY A CA 1
ATOM 935 C C . GLY A 1 120 ? 9.393 1.059 -18.901 1.00 93.69 120 GLY A C 1
ATOM 936 O O . GLY A 1 120 ? 10.277 0.203 -18.910 1.00 93.69 120 GLY A O 1
ATOM 937 N N . ARG A 1 121 ? 9.317 1.994 -19.850 1.00 93.44 121 ARG A N 1
ATOM 938 C CA . ARG A 1 121 ? 10.049 1.965 -21.130 1.00 93.44 121 ARG A CA 1
ATOM 939 C C . ARG A 1 121 ? 11.576 2.051 -21.030 1.00 93.44 121 ARG A C 1
ATOM 941 O O . ARG A 1 121 ? 12.248 1.822 -22.028 1.00 93.44 121 ARG A O 1
ATOM 948 N N . THR A 1 122 ? 12.125 2.430 -19.876 1.00 90.44 122 THR A N 1
ATOM 949 C CA . THR A 1 122 ? 13.579 2.505 -19.647 1.00 90.44 122 THR A CA 1
ATOM 950 C C . THR A 1 122 ? 14.113 1.388 -18.759 1.00 90.44 122 THR A C 1
ATOM 952 O O . THR A 1 122 ? 15.319 1.367 -18.514 1.00 90.44 122 THR A O 1
ATOM 955 N N . ASN A 1 123 ? 13.269 0.458 -18.291 1.00 85.38 123 ASN A N 1
ATOM 956 C CA . ASN A 1 123 ? 13.790 -0.754 -17.665 1.00 85.38 123 ASN A CA 1
ATOM 957 C C . ASN A 1 123 ? 14.536 -1.568 -18.706 1.00 85.38 123 ASN A C 1
ATOM 959 O O . ASN A 1 123 ? 14.031 -1.827 -19.799 1.00 85.38 123 ASN A O 1
ATOM 963 N N . LYS A 1 124 ? 15.734 -1.999 -18.338 1.00 66.19 124 LYS A N 1
ATOM 964 C CA . LYS A 1 124 ? 16.432 -3.050 -19.060 1.00 66.19 124 LYS A CA 1
ATOM 965 C C . LYS A 1 124 ? 16.055 -4.361 -18.388 1.00 66.19 124 LYS A C 1
ATOM 967 O O . LYS A 1 124 ? 15.961 -4.409 -17.168 1.00 66.19 124 LYS A O 1
ATOM 972 N N . ALA A 1 125 ? 15.802 -5.397 -19.180 1.00 58.50 125 ALA A N 1
ATOM 973 C CA . ALA A 1 125 ? 15.828 -6.742 -18.632 1.00 58.50 125 ALA A CA 1
ATOM 974 C C . ALA A 1 125 ? 17.275 -6.996 -18.189 1.00 58.50 125 ALA A C 1
ATOM 976 O O . ALA A 1 125 ? 18.171 -6.971 -19.036 1.00 58.50 125 ALA A O 1
ATOM 977 N N . SER A 1 126 ? 17.498 -7.089 -16.881 1.00 57.16 126 SER A N 1
ATOM 978 C CA . SER A 1 126 ? 18.750 -7.582 -16.304 1.00 57.16 126 SER A CA 1
ATOM 979 C C . SER A 1 126 ? 18.865 -9.087 -16.496 1.00 57.16 126 SER A C 1
ATOM 981 O O . SER A 1 126 ? 17.830 -9.775 -16.341 1.00 57.16 126 SER A O 1
#

Sequence (126 aa):
MQADASSKISLAFDVKNYESMSTTVDNKEIKYRAFEYIPYVANPIDIDQQYMNIYVPEEYFNNGTVNGYNTQTAPIFMPNAVGGYMPSQAMTPKVENGKPNSVVYALSRGYVVASPATRGRTNKAS

pLDDT: mean 91.6, std 13.09, range [35.28, 98.81]

Radius of gyration: 16.58 Å; chains: 1; bounding box: 48×44×38 Å

Foldseek 3Di:
DPDDDDQFDDQDDDPPQWDWDWDAAPNDIWIKTKDWQRANGRDDLDSQQRGKIKIAGPLQVVQHAQQNDHPVRAAEAEDEDDDPQAWGGFDDFDQDPNRTDPCVVSRNRRHIYIYGGHHGDPDDRD

=== Feature glossary ===
Key to the feature types in this record:

— What the protein is —

Primary structure: the covalent order of the twenty standard amino acids along the backbone. Two proteins with the same sequence will (almost always) fold to the same structure; two with 30% identity often share a fold but not the details.

Database cross-references. InterPro integrates a dozen domain/family signature databases into unified entries with residue-range hits. GO terms attach function/process/location labels with evidence codes. CATH codes position the fold in a four-level structural taxonomy. Organism is the NCBI-taxonomy species name.

— Where its atoms are —

The mmCIF block holds the 3D Cartesian coordinates of each backbone atom (N, Cα, C, O) in ångströms. mmCIF is the PDB's canonical archive format — a tagged-loop text representation of the atomic model.

Six rendered views show the 3D structure from the faces of a cube — i.e. along ±x, ±y, ±z. Rendering representation is drawn randomly per protein from cartoon (secondary-structure ribbons), sticks (backbone bonds), or molecular surface; coloring is either N→C rainbow (blue at the N-terminus through red at the C-terminus) or one color per chain.

— Local backbone conformation —

DSSP 8-state secondary structure assigns each residue one of H (α-helix), G (3₁₀-helix), I (π-helix), E (extended β-strand), B (isolated β-bridge), T (hydrogen-bonded turn), S (bend), or '-' (coil). The assignment is computed from backbone hydrogen-bond geometry via the Kabsch–Sander algorithm.

P-SEA three-state annotation labels each residue as helix, strand, or coil based purely on the geometry of the Cα trace. It serves as a fallback when the full backbone (and thus DSSP) is unavailable.

The φ/ψ torsion pair specifies the backbone conformation at each residue. φ rotates about the N–Cα bond, ψ about the Cα–C bond. Steric clashes forbid most of the (φ, ψ) plane — the allowed regions (α-helix basin, β-sheet basin, left-handed helix) are the Ramachandran-allowed regions.

— Global shape and packing —

The geometric summary reports three shape descriptors. Rg (radius of gyration) measures how spread out the Cα atoms are about their centre of mass; compact globular proteins have small Rg, elongated or unfolded ones large. Cα contacts (<8 Å, |i−j|>4) count long-range residue pairs in spatial proximity — high for tightly packed folds, near zero for rods or random coil. The bounding-box extents give the protein's footprint along x, y, z in Å.

Accessible surface area quantifies burial. A residue with SASA near zero is packed into the hydrophobic core; one with SASA >100 Å² sits on the surface. Computed here via the Shrake–Rupley numerical algorithm with a 1.4 Å probe.

Plot images: a contact map (which residues are close in 3D, as an N×N binary image), a Ramachandran scatter (backbone torsion angles, revealing secondary-structure composition at a glance), and — for AlphaFold structures — a PAE heatmap (pairwise prediction confidence).

— Structural neighborhood —

The Foldseek 3Di string encodes local tertiary geometry as a 20-letter alphabet — one character per residue — derived from the relative positions of nearby Cα atoms. Unlike the amino-acid sequence, 3Di is a direct function of the 3D structure, so two proteins with the same fold have similar 3Di strings even at low sequence identity.

Nearest PDB neighbors are the top structural matches found by Foldseek when searching this structure against the entire Protein Data Bank. Each hit reports a TM-score (0 to 1; >0.5 almost always implies the same fold) and an E-value. These are *structural* homologs — they may share no detectable sequence similarity.

— Confidence and disorder —

For AlphaFold models, the B-factor field carries pLDDT — the model's own estimate of local accuracy on a 0–100 scale. Regions with pLDDT<50 should be treated as essentially unmodeled; they often correspond to intrinsically disordered segments.

B-factor (Debye–Waller factor) reflects atomic displacement in the crystal lattice. It is an experimental observable (units Å²), not a prediction; low values mean the atom is pinned down, high values mean it moves or is heterogeneous across the crystal.

Predicted aligned error is AlphaFold's pairwise confidence. Unlike pLDDT (per-residue), PAE is per-residue-pair and captures whether two parts of the structure are correctly placed relative to each other. Units are ångströms of expected positional error.